Protein AF-A0A7Y8MH46-F1 (afdb_monomer_lite)

Structure (mmCIF, N/CA/C/O backbone):
data_AF-A0A7Y8MH46-F1
#
_entry.id   AF-A0A7Y8MH46-F1
#
loop_
_atom_site.gr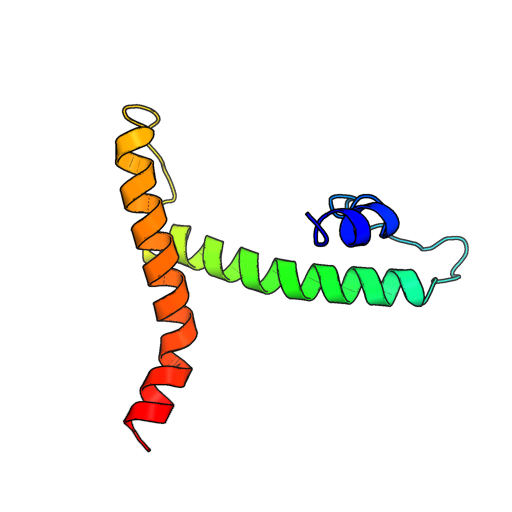oup_PDB
_atom_site.id
_atom_site.type_symbol
_atom_site.label_atom_id
_atom_site.label_alt_id
_atom_site.label_comp_id
_atom_site.label_asym_id
_atom_site.label_entity_id
_atom_site.label_seq_id
_atom_site.pdbx_PDB_ins_code
_atom_site.Cartn_x
_atom_site.Cartn_y
_atom_site.Cartn_z
_atom_site.occupancy
_atom_site.B_iso_or_equiv
_atom_site.auth_seq_id
_atom_site.auth_comp_id
_atom_site.auth_asym_id
_atom_site.auth_atom_id
_atom_site.pdbx_PDB_model_num
ATOM 1 N N . MET A 1 1 ? 22.869 6.681 3.232 1.00 36.12 1 MET A N 1
ATOM 2 C CA . MET A 1 1 ? 23.061 7.639 2.118 1.00 36.12 1 MET A CA 1
ATOM 3 C C . MET A 1 1 ? 23.582 7.004 0.819 1.00 36.12 1 MET A C 1
ATOM 5 O O . MET A 1 1 ? 23.609 7.694 -0.181 1.00 36.12 1 MET A O 1
ATOM 9 N N . GLN A 1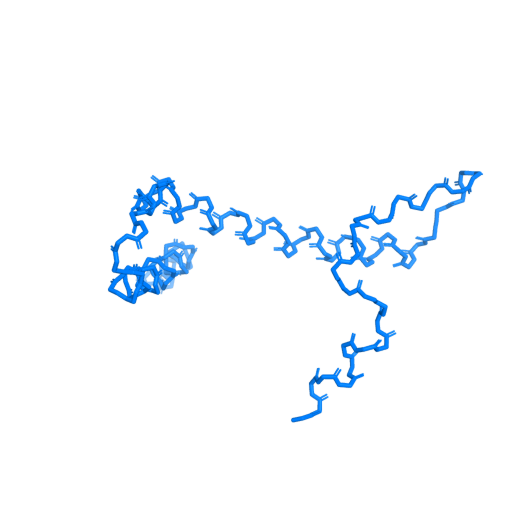 2 ? 23.909 5.702 0.763 1.00 29.97 2 GLN A N 1
ATOM 10 C CA . GLN A 1 2 ? 24.295 5.015 -0.492 1.00 29.97 2 GLN A CA 1
ATOM 11 C C . GLN A 1 2 ? 23.113 4.526 -1.356 1.00 29.97 2 GLN A C 1
ATOM 13 O O . GLN A 1 2 ? 23.308 4.134 -2.496 1.00 29.97 2 GLN A O 1
ATOM 18 N N . PHE A 1 3 ? 21.884 4.556 -0.829 1.00 38.78 3 PHE A N 1
ATOM 19 C CA . PHE A 1 3 ? 20.679 4.095 -1.536 1.00 38.78 3 PHE A CA 1
ATOM 20 C C . PHE A 1 3 ? 20.077 5.143 -2.488 1.00 38.78 3 PHE A C 1
ATOM 22 O O . PHE A 1 3 ? 19.302 4.788 -3.373 1.00 38.78 3 PHE A O 1
ATOM 29 N N . GLU A 1 4 ? 20.405 6.426 -2.309 1.00 35.91 4 GLU A N 1
ATOM 30 C CA . GLU A 1 4 ? 19.859 7.507 -3.142 1.00 35.91 4 GLU A CA 1
ATOM 31 C C . GLU A 1 4 ? 20.664 7.720 -4.432 1.00 35.91 4 GLU A C 1
ATOM 33 O O . GLU A 1 4 ? 20.074 8.009 -5.472 1.00 35.91 4 GLU A O 1
ATOM 38 N N . SER A 1 5 ? 21.981 7.470 -4.416 1.00 34.25 5 SER A N 1
ATOM 39 C CA . SER A 1 5 ? 22.856 7.673 -5.582 1.00 34.25 5 SER A CA 1
ATOM 40 C C . SER A 1 5 ? 22.618 6.666 -6.718 1.00 34.25 5 SER A C 1
ATOM 42 O O . SER A 1 5 ? 22.760 7.015 -7.889 1.00 34.25 5 SER A O 1
ATOM 44 N N . GLU A 1 6 ? 22.187 5.434 -6.417 1.00 43.78 6 GLU A N 1
ATOM 45 C CA . GLU A 1 6 ? 21.761 4.467 -7.447 1.00 43.78 6 GLU A CA 1
ATOM 46 C C . GLU A 1 6 ? 20.422 4.853 -8.097 1.00 43.78 6 GLU A C 1
ATOM 48 O O . GLU A 1 6 ? 20.190 4.573 -9.277 1.00 43.78 6 GLU A O 1
ATOM 53 N N . PHE A 1 7 ? 19.545 5.530 -7.352 1.00 43.22 7 PHE A N 1
ATOM 54 C CA . PHE A 1 7 ? 18.198 5.888 -7.796 1.00 43.22 7 PHE A CA 1
ATOM 55 C C . PHE A 1 7 ? 18.198 7.052 -8.801 1.00 43.22 7 PHE A C 1
ATOM 57 O O . PHE A 1 7 ? 17.331 7.118 -9.677 1.00 43.22 7 PHE A O 1
ATOM 64 N N . GLU A 1 8 ? 19.196 7.936 -8.722 1.00 41.91 8 GLU A N 1
ATOM 65 C CA . GLU A 1 8 ? 19.304 9.144 -9.547 1.00 41.91 8 GLU A CA 1
ATOM 66 C C . GLU A 1 8 ? 19.823 8.856 -10.973 1.00 41.91 8 GLU A C 1
ATOM 68 O O . GLU A 1 8 ? 19.365 9.467 -11.942 1.00 41.91 8 GLU A O 1
ATOM 73 N N . SER A 1 9 ? 20.667 7.827 -11.152 1.00 41.09 9 SER A N 1
ATOM 74 C CA . SER A 1 9 ? 21.178 7.413 -12.477 1.00 41.09 9 SER A CA 1
ATOM 75 C C . SER A 1 9 ? 20.143 6.695 -13.365 1.00 41.09 9 SER A C 1
ATOM 77 O O . SER A 1 9 ? 20.329 6.556 -14.577 1.00 41.09 9 SER A O 1
ATOM 79 N N . ALA A 1 10 ? 19.015 6.250 -12.795 1.00 50.34 10 ALA A N 1
ATOM 80 C CA . ALA A 1 10 ? 18.012 5.441 -13.493 1.00 50.34 10 ALA A CA 1
ATOM 81 C C . ALA A 1 10 ? 17.056 6.246 -14.402 1.00 50.34 10 ALA A C 1
ATOM 83 O O . ALA A 1 10 ? 16.265 5.650 -15.148 1.00 50.34 10 ALA A O 1
ATOM 84 N N . GLY A 1 11 ? 17.141 7.582 -14.377 1.00 50.81 11 GLY A N 1
ATOM 85 C CA . GLY A 1 11 ? 16.184 8.483 -15.014 1.00 50.81 11 GLY A CA 1
ATOM 86 C C . GLY A 1 11 ? 14.852 8.493 -14.261 1.00 50.81 11 GLY A C 1
ATOM 87 O O . GLY A 1 11 ? 14.350 7.439 -13.874 1.00 50.81 11 GLY A O 1
ATOM 88 N N . ASN A 1 12 ? 14.280 9.688 -14.064 1.00 55.03 12 ASN A N 1
ATOM 89 C CA . ASN A 1 12 ? 13.125 9.949 -13.194 1.00 55.03 12 ASN A CA 1
ATOM 90 C C . ASN A 1 12 ? 12.161 8.735 -13.063 1.00 55.03 12 ASN A C 1
ATOM 92 O O . ASN A 1 12 ? 11.409 8.420 -14.006 1.00 55.03 12 ASN A O 1
ATOM 96 N N . PRO A 1 13 ? 12.175 8.027 -11.917 1.00 52.12 13 PRO A N 1
ATOM 97 C CA . PRO A 1 13 ? 11.425 6.787 -11.723 1.00 52.12 13 PRO A CA 1
ATOM 98 C C . PRO A 1 13 ? 9.910 7.010 -11.737 1.00 52.12 13 PRO A C 1
ATOM 100 O O . PRO A 1 13 ? 9.157 6.074 -12.026 1.00 52.12 13 PRO A O 1
ATOM 103 N N . LEU A 1 14 ? 9.476 8.256 -11.529 1.00 52.53 14 LEU A N 1
ATOM 104 C CA . LEU A 1 14 ? 8.085 8.695 -11.594 1.00 52.53 14 LEU A CA 1
ATOM 105 C C . LEU A 1 14 ? 7.617 9.032 -13.017 1.00 52.53 14 LEU A C 1
ATOM 107 O O . LEU A 1 14 ? 6.440 9.339 -13.199 1.00 52.53 14 LEU A O 1
ATOM 111 N N . SER A 1 15 ? 8.483 8.950 -14.039 1.00 55.50 15 SER A N 1
ATOM 112 C CA . SER A 1 15 ? 8.046 9.201 -15.418 1.00 55.50 15 SER A CA 1
ATOM 113 C C . SER A 1 15 ? 6.884 8.263 -15.802 1.00 55.50 15 SER A C 1
ATOM 115 O O . SER A 1 15 ? 6.971 7.038 -15.603 1.00 55.50 15 SER A O 1
ATOM 117 N N . PRO A 1 16 ? 5.767 8.810 -16.331 1.00 60.28 16 PRO A N 1
ATOM 118 C CA . PRO A 1 16 ? 4.668 7.999 -16.827 1.00 60.28 16 PRO A CA 1
ATOM 119 C C . PRO A 1 16 ? 5.198 7.065 -17.910 1.00 60.28 16 PRO A C 1
ATOM 121 O O . PRO A 1 16 ? 6.114 7.419 -18.646 1.00 60.28 16 PRO A O 1
ATOM 124 N N . ASN A 1 17 ? 4.626 5.862 -17.960 1.00 63.66 17 ASN A N 1
ATOM 125 C CA . ASN A 1 17 ? 5.029 4.747 -18.814 1.00 63.66 17 ASN A CA 1
ATOM 126 C C . ASN A 1 17 ? 5.376 5.249 -20.233 1.00 63.66 17 ASN A C 1
ATOM 128 O O . ASN A 1 17 ? 4.469 5.521 -21.024 1.00 63.66 17 ASN A O 1
ATOM 132 N N . LYS A 1 18 ? 6.672 5.436 -20.537 1.00 62.75 18 LYS A N 1
ATOM 133 C CA . LYS A 1 18 ? 7.104 5.936 -21.847 1.00 62.75 18 LYS A CA 1
ATOM 134 C C . LYS A 1 18 ? 6.785 4.846 -22.856 1.00 62.75 18 LYS A C 1
ATOM 136 O O . LYS A 1 18 ? 7.428 3.796 -22.889 1.00 62.75 18 LYS A O 1
ATOM 141 N N . ARG A 1 19 ? 5.746 5.082 -23.657 1.00 58.62 19 ARG A N 1
ATOM 142 C CA . ARG A 1 19 ? 5.424 4.254 -24.817 1.00 58.62 19 ARG A CA 1
ATOM 143 C C . ARG A 1 19 ? 6.488 4.528 -25.873 1.00 58.62 19 ARG A C 1
ATOM 145 O O . ARG A 1 19 ? 6.290 5.362 -26.746 1.00 58.62 19 ARG A O 1
ATOM 152 N N . HIS A 1 20 ? 7.628 3.854 -25.784 1.00 57.31 20 HIS A N 1
ATOM 153 C CA . HIS A 1 20 ? 8.624 3.930 -26.841 1.00 57.31 20 HIS A CA 1
ATOM 154 C C . HIS A 1 20 ? 8.169 3.072 -28.018 1.00 57.31 20 HIS A C 1
ATOM 156 O O . HIS A 1 20 ? 8.421 1.870 -28.097 1.00 57.31 20 HIS A O 1
ATOM 162 N N . ARG A 1 21 ? 7.393 3.699 -28.898 1.00 57.16 21 ARG A N 1
ATOM 163 C CA . ARG A 1 21 ? 7.134 3.229 -30.254 1.00 57.16 21 ARG A CA 1
ATOM 164 C C . ARG A 1 21 ? 7.549 4.360 -31.181 1.00 57.16 21 ARG A C 1
ATOM 166 O O . ARG A 1 21 ? 6.712 5.153 -31.592 1.00 57.16 21 ARG A O 1
ATOM 173 N N . HIS A 1 22 ? 8.840 4.462 -31.474 1.00 56.16 22 HIS A N 1
ATOM 174 C CA . HIS A 1 22 ? 9.304 5.330 -32.550 1.00 56.16 22 HIS A CA 1
ATOM 175 C C . HIS A 1 22 ? 9.523 4.465 -33.793 1.00 56.16 22 HIS A C 1
ATOM 177 O O . HIS A 1 22 ? 10.363 3.569 -33.781 1.00 56.16 22 HIS A O 1
ATOM 183 N N . ARG A 1 23 ? 8.727 4.687 -34.849 1.00 57.59 23 ARG A N 1
ATOM 184 C CA . ARG A 1 23 ? 8.822 3.963 -36.137 1.00 57.59 23 ARG A CA 1
ATOM 185 C C . ARG A 1 23 ? 8.821 2.422 -36.030 1.00 57.59 23 ARG A C 1
ATOM 187 O O . ARG A 1 23 ? 9.454 1.746 -36.827 1.00 57.59 23 ARG A O 1
ATOM 194 N N . GLY A 1 24 ? 8.135 1.853 -35.035 1.00 61.72 24 GLY A N 1
ATOM 195 C CA . GLY A 1 24 ? 8.077 0.395 -34.831 1.00 61.72 24 GLY A CA 1
ATOM 196 C C . GLY A 1 24 ? 9.308 -0.218 -34.151 1.00 61.72 24 GLY A C 1
ATOM 197 O O . GLY A 1 24 ? 9.261 -1.384 -33.764 1.00 61.72 24 GLY A O 1
ATOM 198 N N . VAL A 1 25 ? 10.364 0.565 -33.912 1.00 63.19 25 VAL A N 1
ATOM 199 C CA . VAL A 1 25 ? 11.519 0.137 -33.120 1.0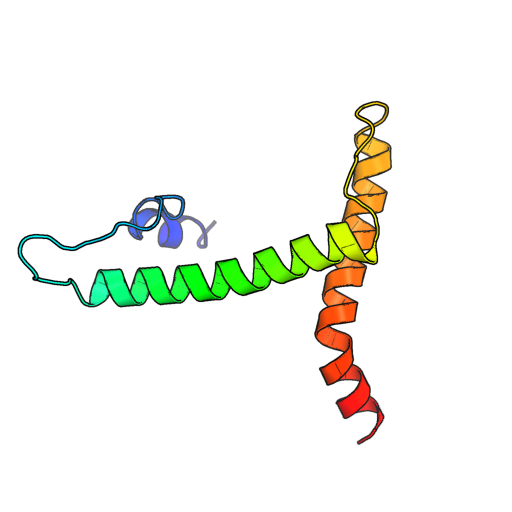0 63.19 25 VAL A CA 1
ATOM 200 C C . VAL A 1 25 ? 11.132 0.207 -31.654 1.00 63.19 25 VAL A C 1
ATOM 202 O O . VAL A 1 25 ? 10.661 1.238 -31.163 1.00 63.19 25 VAL A O 1
ATOM 205 N N . VAL A 1 26 ? 11.293 -0.911 -30.950 1.00 61.84 26 VAL A N 1
ATOM 206 C CA . VAL A 1 26 ? 11.026 -0.953 -29.520 1.00 61.84 26 VAL A CA 1
ATOM 207 C C . VAL A 1 26 ? 12.294 -1.274 -28.765 1.00 61.84 26 VAL A C 1
ATOM 209 O O . VAL A 1 26 ? 12.826 -2.374 -28.865 1.00 61.84 26 VAL A O 1
ATOM 212 N N . ASN A 1 27 ? 12.740 -0.300 -27.980 1.00 71.31 27 ASN A N 1
ATOM 213 C CA . ASN A 1 27 ? 13.909 -0.426 -27.138 1.00 71.31 27 ASN A CA 1
ATOM 214 C C . ASN A 1 27 ? 13.642 -1.463 -26.032 1.00 71.31 27 ASN A C 1
ATOM 216 O O . ASN A 1 27 ? 12.766 -1.298 -25.174 1.00 71.31 27 ASN A O 1
ATOM 220 N N . GLU A 1 28 ? 14.376 -2.571 -26.078 1.00 70.44 28 GLU A N 1
ATOM 221 C CA . GLU A 1 28 ? 14.197 -3.702 -25.171 1.00 70.44 28 GLU A CA 1
ATOM 222 C C . GLU A 1 28 ? 14.520 -3.342 -23.714 1.00 70.44 28 GLU A C 1
ATOM 224 O O . GLU A 1 28 ? 13.837 -3.799 -22.789 1.00 70.44 28 GLU A O 1
ATOM 229 N N . THR A 1 29 ? 15.472 -2.428 -23.511 1.00 74.06 29 THR A N 1
ATOM 230 C CA . THR A 1 29 ? 15.838 -1.919 -22.183 1.00 74.06 29 THR A CA 1
ATOM 231 C C . THR A 1 29 ? 14.685 -1.140 -21.542 1.00 74.06 29 THR A C 1
ATOM 233 O O . THR A 1 29 ? 14.368 -1.337 -20.367 1.00 74.06 29 THR A O 1
ATOM 236 N N . GLU A 1 30 ? 13.969 -0.324 -22.317 1.00 70.31 30 GLU A N 1
ATOM 237 C CA . GLU A 1 30 ? 12.803 0.420 -21.838 1.00 70.31 30 GLU A CA 1
ATOM 238 C C . GLU A 1 30 ? 11.604 -0.501 -21.589 1.00 70.31 30 GLU A C 1
ATOM 240 O O . GLU A 1 30 ? 10.898 -0.339 -20.592 1.00 70.31 30 GLU A O 1
ATOM 245 N N . ARG A 1 31 ? 11.408 -1.538 -22.418 1.00 72.88 31 ARG A N 1
ATOM 246 C CA . ARG A 1 31 ? 10.415 -2.594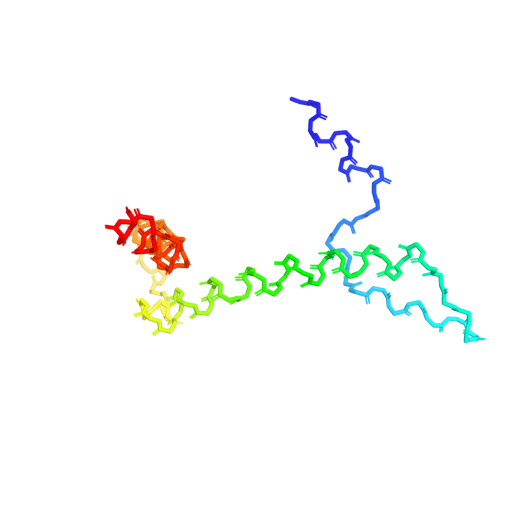 -22.145 1.00 72.88 31 ARG A CA 1
ATOM 247 C C . ARG A 1 31 ? 10.706 -3.320 -20.837 1.00 72.88 31 ARG A C 1
ATOM 249 O O . ARG A 1 31 ? 9.783 -3.549 -20.058 1.00 72.88 31 ARG A O 1
ATOM 256 N N . ALA A 1 32 ? 11.956 -3.704 -20.584 1.00 74.69 32 ALA A N 1
ATOM 257 C CA . ALA A 1 32 ? 12.348 -4.364 -19.342 1.00 74.69 32 ALA A CA 1
ATOM 258 C C . ALA A 1 32 ? 12.083 -3.469 -18.120 1.00 74.69 32 ALA A C 1
ATOM 260 O O . ALA A 1 32 ? 11.420 -3.909 -17.175 1.00 74.69 32 ALA A O 1
ATOM 261 N N . LYS A 1 33 ? 12.480 -2.190 -18.190 1.00 76.19 33 LYS A N 1
ATOM 262 C CA . LYS A 1 33 ? 12.200 -1.184 -17.152 1.00 76.19 33 LYS A CA 1
ATOM 263 C C . LYS A 1 33 ? 10.696 -1.010 -16.916 1.00 76.19 33 LYS A C 1
ATOM 265 O O . LYS A 1 33 ? 10.241 -1.058 -15.773 1.00 76.19 33 LYS A O 1
ATOM 270 N N . ASN A 1 34 ? 9.899 -0.883 -17.976 1.00 79.00 34 ASN A N 1
ATOM 271 C CA . ASN A 1 34 ? 8.445 -0.740 -17.872 1.00 79.00 34 ASN A CA 1
ATOM 272 C C . ASN A 1 34 ? 7.783 -1.996 -17.284 1.00 79.00 34 ASN A C 1
ATOM 274 O O . ASN A 1 34 ? 6.902 -1.874 -16.438 1.00 79.00 34 ASN A O 1
ATOM 278 N N . ARG A 1 35 ? 8.242 -3.205 -17.642 1.00 76.69 35 ARG A N 1
ATOM 279 C CA . ARG A 1 35 ? 7.756 -4.467 -17.050 1.00 76.69 35 ARG A CA 1
ATOM 280 C C . ARG A 1 35 ? 8.033 -4.539 -15.549 1.00 76.69 35 ARG A C 1
ATOM 282 O O . ARG A 1 35 ? 7.140 -4.919 -14.793 1.00 76.69 35 ARG A O 1
ATOM 289 N N . ALA A 1 36 ? 9.231 -4.160 -15.106 1.00 77.94 36 ALA A N 1
ATOM 290 C CA . ALA A 1 36 ? 9.564 -4.108 -13.682 1.00 77.94 36 ALA A CA 1
ATOM 291 C C . ALA A 1 36 ? 8.671 -3.100 -12.936 1.00 77.94 36 ALA A C 1
ATOM 293 O O . ALA A 1 36 ? 8.049 -3.452 -11.931 1.00 77.94 36 ALA A O 1
ATOM 294 N N . LYS A 1 37 ? 8.505 -1.890 -13.488 1.00 75.38 37 LYS A N 1
ATOM 295 C CA . LYS A 1 37 ? 7.612 -0.856 -12.940 1.00 75.38 37 LYS A CA 1
ATOM 296 C C . LYS A 1 37 ? 6.160 -1.338 -12.852 1.00 75.38 37 LYS A C 1
ATOM 298 O O . LYS A 1 37 ? 5.530 -1.181 -11.811 1.00 75.38 37 LYS A O 1
ATOM 303 N N . SER A 1 38 ? 5.632 -1.963 -13.904 1.00 79.00 38 SER A N 1
ATOM 304 C CA . SER A 1 38 ? 4.265 -2.500 -13.927 1.00 79.00 38 SER A CA 1
ATOM 305 C C . SER A 1 38 ? 4.049 -3.611 -12.898 1.00 79.00 38 SER A C 1
ATOM 307 O O . SER A 1 38 ? 3.010 -3.624 -12.243 1.00 79.00 38 SER A O 1
ATOM 309 N N . LYS A 1 39 ? 5.029 -4.505 -12.691 1.00 76.25 39 LYS A N 1
ATOM 310 C CA . LYS A 1 39 ? 4.949 -5.542 -11.645 1.00 76.25 39 LYS A CA 1
ATOM 311 C C . LYS A 1 39 ? 4.837 -4.933 -10.246 1.00 76.25 39 LYS A C 1
ATOM 313 O O . LYS A 1 39 ? 4.060 -5.426 -9.432 1.00 76.25 39 LYS A O 1
ATOM 318 N N . VAL A 1 40 ? 5.601 -3.876 -9.965 1.00 78.62 40 VAL A N 1
ATOM 319 C CA . VAL A 1 40 ? 5.533 -3.168 -8.677 1.00 78.62 40 VAL A CA 1
ATOM 320 C C . VAL A 1 40 ? 4.191 -2.447 -8.529 1.00 78.62 40 VAL A C 1
ATOM 322 O O . VAL A 1 40 ? 3.526 -2.626 -7.511 1.00 78.62 40 VAL A O 1
ATOM 325 N N . ARG A 1 41 ? 3.738 -1.718 -9.561 1.00 78.88 41 ARG A N 1
ATOM 326 C CA . ARG A 1 41 ? 2.441 -1.015 -9.553 1.00 78.88 41 ARG A CA 1
ATOM 327 C C . ARG A 1 41 ? 1.274 -1.956 -9.277 1.00 78.88 41 ARG A C 1
ATOM 329 O O . ARG A 1 41 ? 0.486 -1.668 -8.389 1.00 78.88 41 ARG A O 1
ATOM 336 N N . ALA A 1 42 ? 1.224 -3.112 -9.938 1.00 82.88 42 ALA A N 1
ATOM 337 C CA . ALA A 1 42 ? 0.152 -4.086 -9.736 1.00 82.88 42 ALA A CA 1
ATOM 338 C C . ALA A 1 42 ? 0.060 -4.578 -8.276 1.00 82.88 42 ALA A C 1
ATOM 340 O O . ALA A 1 42 ? -1.036 -4.716 -7.734 1.00 82.88 42 ALA A O 1
ATOM 341 N N . LYS A 1 43 ? 1.202 -4.807 -7.608 1.00 80.75 43 LYS A N 1
ATOM 342 C CA . LYS A 1 43 ? 1.227 -5.198 -6.185 1.00 80.75 43 LYS A CA 1
ATOM 343 C C . LYS A 1 43 ? 0.721 -4.074 -5.276 1.00 80.75 43 LYS A C 1
ATOM 345 O O . LYS A 1 43 ? -0.053 -4.334 -4.357 1.00 80.75 43 LYS A O 1
ATOM 350 N N . VAL A 1 44 ? 1.143 -2.839 -5.544 1.00 80.38 44 VAL A N 1
ATOM 351 C CA . VAL A 1 44 ? 0.760 -1.655 -4.759 1.00 80.38 44 VAL A CA 1
ATOM 352 C C . VAL A 1 44 ? -0.721 -1.322 -4.948 1.00 80.38 44 VAL A C 1
ATOM 354 O O . VAL A 1 44 ? -1.434 -1.130 -3.968 1.00 80.38 44 VAL A O 1
ATOM 357 N N . GLU A 1 45 ? -1.215 -1.318 -6.186 1.00 85.56 45 GLU A N 1
ATOM 358 C CA . GLU A 1 45 ? -2.630 -1.109 -6.508 1.00 85.56 45 GLU A CA 1
ATOM 359 C C . GLU A 1 45 ? -3.520 -2.151 -5.828 1.00 85.56 45 GLU A C 1
ATOM 361 O O . GLU A 1 45 ? -4.573 -1.802 -5.294 1.00 85.56 45 GLU A O 1
ATOM 366 N N . HIS A 1 46 ? -3.077 -3.412 -5.773 1.00 83.38 46 HIS A N 1
ATOM 367 C CA . HIS A 1 46 ? -3.792 -4.456 -5.047 1.00 83.38 46 HIS A CA 1
ATOM 368 C C . HIS A 1 46 ? -3.885 -4.149 -3.545 1.00 83.38 46 HIS A C 1
ATOM 370 O O . HIS A 1 46 ? -4.982 -4.187 -2.988 1.00 83.38 46 HIS A O 1
ATOM 376 N N . ALA A 1 47 ? -2.775 -3.781 -2.897 1.00 80.88 47 ALA A N 1
ATOM 377 C CA . ALA A 1 47 ? -2.765 -3.420 -1.478 1.00 80.88 47 ALA A CA 1
ATOM 378 C C . ALA A 1 47 ? -3.646 -2.190 -1.186 1.00 80.88 47 ALA A C 1
ATOM 380 O O . ALA A 1 47 ? -4.474 -2.220 -0.276 1.00 80.88 47 ALA A O 1
ATOM 381 N N . ILE A 1 48 ? -3.550 -1.140 -2.007 1.00 80.38 48 ILE A N 1
ATOM 382 C CA . ILE A 1 48 ? -4.403 0.055 -1.901 1.00 80.38 48 ILE A CA 1
ATOM 383 C C . ILE A 1 48 ? -5.879 -0.311 -2.112 1.00 80.38 48 ILE A C 1
ATOM 385 O O . ILE A 1 48 ? -6.757 0.213 -1.424 1.00 80.38 48 ILE A O 1
ATOM 389 N N . GLY A 1 49 ? -6.166 -1.230 -3.036 1.00 84.44 49 GLY A N 1
ATOM 390 C CA . GLY A 1 49 ? -7.501 -1.771 -3.266 1.00 84.44 49 GLY A CA 1
ATOM 391 C C . GLY A 1 49 ? -8.061 -2.486 -2.037 1.00 84.44 49 GLY A C 1
ATOM 392 O O . GLY A 1 49 ? -9.206 -2.234 -1.666 1.00 84.44 49 GLY A O 1
ATOM 393 N N . VAL A 1 50 ? -7.253 -3.312 -1.365 1.00 83.88 50 VAL A N 1
ATOM 394 C CA . VAL A 1 50 ? -7.623 -3.987 -0.109 1.00 83.88 50 VAL A CA 1
ATOM 395 C C . VAL A 1 50 ? -7.895 -2.965 0.997 1.00 83.88 50 VAL A C 1
ATOM 397 O O . VAL A 1 50 ? -8.938 -3.036 1.642 1.00 83.88 50 VAL A O 1
ATOM 400 N N . ILE A 1 51 ? -7.034 -1.959 1.167 1.00 83.94 51 ILE A N 1
ATOM 401 C CA . ILE A 1 51 ? -7.223 -0.888 2.163 1.00 83.94 51 ILE A CA 1
ATOM 402 C C . ILE A 1 51 ? -8.538 -0.135 1.923 1.00 83.94 51 ILE A C 1
ATOM 404 O O . ILE A 1 51 ? -9.330 0.071 2.841 1.00 83.94 51 ILE A O 1
ATOM 408 N N . LYS A 1 52 ? -8.821 0.246 0.676 1.00 83.62 52 LYS A N 1
ATOM 409 C CA . LYS A 1 52 ? -10.032 1.011 0.355 1.00 83.62 52 LYS A CA 1
ATOM 410 C C . LYS A 1 52 ? -11.310 0.173 0.435 1.00 83.62 52 LYS A C 1
ATOM 412 O O . LYS A 1 52 ? -12.318 0.688 0.911 1.00 83.62 52 LYS A O 1
ATOM 417 N N . ARG A 1 53 ? -11.286 -1.083 -0.033 1.00 82.38 53 ARG A N 1
ATOM 418 C CA . ARG A 1 53 ? -12.480 -1.944 -0.141 1.00 82.38 53 ARG A CA 1
ATOM 419 C C . ARG A 1 53 ? -12.751 -2.783 1.108 1.00 82.38 53 ARG A C 1
ATOM 421 O O . ARG A 1 53 ? -13.893 -2.835 1.535 1.00 82.38 53 ARG A O 1
ATOM 428 N N . VAL A 1 54 ? -11.734 -3.421 1.689 1.00 79.25 54 VAL A N 1
ATOM 429 C CA . VAL A 1 54 ? -11.897 -4.309 2.859 1.00 79.25 54 VAL A CA 1
ATOM 430 C C . VAL A 1 54 ? -11.938 -3.501 4.151 1.00 79.25 54 VAL A C 1
ATOM 432 O O . VAL A 1 54 ? -12.802 -3.726 4.988 1.00 79.25 54 VAL A O 1
ATOM 435 N N . PHE A 1 55 ? -11.048 -2.515 4.297 1.00 75.81 55 PHE A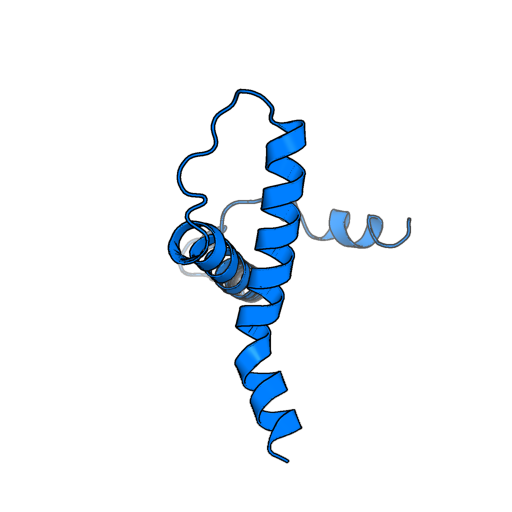 N 1
ATOM 436 C CA . PHE A 1 55 ? -10.980 -1.685 5.508 1.00 75.81 55 PHE A CA 1
ATOM 437 C C . PHE A 1 55 ? -11.853 -0.418 5.441 1.00 75.81 55 PHE A C 1
ATOM 439 O O . PHE A 1 55 ? -11.859 0.380 6.379 1.00 75.81 55 PHE A O 1
ATOM 446 N N . GLY A 1 56 ? -12.595 -0.212 4.345 1.00 79.56 56 GLY A N 1
ATOM 447 C CA . GLY A 1 56 ? -13.577 0.872 4.222 1.00 79.56 56 GLY A CA 1
ATOM 448 C C . GLY A 1 56 ? -12.983 2.287 4.211 1.00 79.56 56 GLY A C 1
ATOM 449 O O . GLY A 1 56 ? -13.685 3.255 4.501 1.00 79.56 56 GLY A O 1
ATOM 450 N N . PHE A 1 57 ? -11.701 2.446 3.864 1.00 76.56 57 PHE A N 1
ATOM 451 C CA . PHE A 1 57 ? -10.991 3.737 3.841 1.00 76.56 57 PHE A CA 1
ATOM 452 C C . PHE A 1 57 ? -11.287 4.615 2.606 1.00 76.56 57 PHE A C 1
ATOM 454 O O . PHE A 1 57 ? -10.491 5.474 2.230 1.00 76.56 57 PHE A O 1
ATOM 461 N N . ALA A 1 58 ? -12.435 4.425 1.951 1.00 74.56 58 ALA A N 1
ATOM 462 C CA . ALA A 1 58 ? -12.794 5.147 0.728 1.00 74.56 58 ALA A CA 1
ATOM 463 C C . ALA A 1 58 ? -13.032 6.658 0.940 1.00 74.56 58 ALA A C 1
ATOM 465 O O . ALA A 1 58 ? -12.830 7.441 0.013 1.00 74.56 58 ALA A O 1
ATOM 466 N N . LYS A 1 59 ? -13.431 7.080 2.149 1.00 75.31 59 LYS A N 1
ATOM 467 C CA . LYS A 1 59 ? -13.648 8.489 2.523 1.00 75.31 59 LYS A CA 1
ATOM 468 C C . LYS A 1 59 ? -12.882 8.813 3.804 1.00 75.31 59 LYS A C 1
ATOM 470 O O . LYS A 1 59 ? -13.245 8.349 4.882 1.00 75.31 59 LYS A O 1
ATOM 475 N N . VAL A 1 60 ? -11.844 9.637 3.688 1.00 69.38 60 VAL A N 1
ATOM 476 C CA . VAL A 1 60 ? -11.145 10.210 4.844 1.00 69.38 60 VAL A CA 1
ATOM 477 C C . VAL A 1 60 ? -11.814 11.533 5.189 1.00 69.38 60 VAL A C 1
ATOM 479 O O . VAL A 1 60 ? -11.938 12.410 4.336 1.00 69.38 60 VAL A O 1
ATOM 482 N N . ARG A 1 61 ? -12.270 11.697 6.434 1.00 74.75 61 ARG A N 1
ATOM 483 C CA . ARG A 1 61 ? -12.686 13.019 6.908 1.00 74.75 61 ARG A CA 1
ATOM 484 C C . ARG A 1 61 ? -11.424 13.838 7.179 1.00 74.75 61 ARG A C 1
ATOM 486 O O . ARG A 1 61 ? -10.591 13.428 7.976 1.00 74.75 61 ARG A O 1
ATOM 493 N N . TYR A 1 62 ? -11.300 14.997 6.532 1.00 70.44 62 TYR A N 1
ATOM 494 C CA . TYR A 1 62 ? -10.141 15.893 6.669 1.00 70.44 62 TYR A CA 1
ATOM 495 C C . TYR A 1 62 ? -9.993 16.514 8.069 1.00 70.44 62 TYR A C 1
ATOM 497 O O . TYR A 1 62 ? -8.958 17.091 8.391 1.00 70.44 62 TYR A O 1
ATOM 505 N N . ARG A 1 63 ? -11.006 16.392 8.934 1.00 72.56 63 ARG A N 1
ATOM 506 C CA . ARG A 1 63 ? -10.913 16.816 10.335 1.00 72.56 63 ARG A CA 1
ATOM 507 C C . ARG A 1 63 ? -10.131 15.777 11.140 1.00 72.56 63 ARG A C 1
ATOM 509 O O . ARG A 1 63 ? -10.599 14.655 11.299 1.00 72.56 63 ARG A O 1
ATOM 516 N N . GLY A 1 64 ? -8.971 16.169 11.668 1.00 74.75 64 GLY A N 1
ATOM 517 C CA . GLY A 1 64 ? -8.138 15.302 12.509 1.00 74.75 64 GLY A CA 1
ATOM 518 C C . GLY A 1 64 ? -7.265 14.319 11.722 1.00 74.75 64 GLY A C 1
ATOM 519 O O . GLY A 1 64 ? -7.205 13.144 12.077 1.00 74.75 64 GLY A O 1
ATOM 520 N N . ILE A 1 65 ? -6.578 14.801 10.677 1.00 73.88 65 ILE A N 1
ATOM 521 C CA . ILE A 1 65 ? -5.666 14.013 9.820 1.00 73.88 65 ILE A CA 1
ATOM 522 C C . ILE A 1 65 ? -4.671 13.185 10.641 1.00 73.88 65 ILE A C 1
ATOM 524 O O . ILE A 1 65 ? -4.486 12.012 10.334 1.00 73.88 65 ILE A O 1
ATOM 528 N N . ALA A 1 66 ? -4.102 13.758 11.709 1.00 74.38 66 ALA A N 1
ATOM 529 C CA . ALA A 1 66 ? -3.176 13.054 12.597 1.00 74.38 66 ALA A CA 1
ATOM 530 C C . ALA A 1 66 ? -3.792 11.766 13.178 1.00 74.38 66 ALA A C 1
ATOM 532 O O . ALA A 1 66 ? -3.231 10.691 13.018 1.00 74.38 66 ALA A O 1
ATOM 533 N N . LYS A 1 67 ? -5.014 11.838 13.727 1.00 73.88 67 LYS A N 1
ATOM 534 C CA . LYS A 1 67 ? -5.720 10.668 14.289 1.00 73.88 67 LYS A CA 1
ATOM 535 C C . LYS A 1 67 ? -6.127 9.649 13.223 1.00 73.88 67 LYS A C 1
ATOM 537 O O . LYS A 1 67 ? -6.266 8.461 13.501 1.00 73.88 67 LYS A O 1
ATOM 542 N N . ASN A 1 68 ? -6.356 10.101 11.992 1.00 76.00 68 ASN A N 1
ATOM 543 C CA . ASN A 1 68 ? -6.696 9.207 10.890 1.00 76.00 68 ASN A CA 1
ATOM 544 C C . ASN A 1 68 ? -5.453 8.546 10.263 1.00 76.00 68 ASN A C 1
ATOM 546 O O . ASN A 1 68 ? -5.590 7.494 9.635 1.00 76.00 68 ASN A O 1
ATOM 550 N N . ALA A 1 69 ? -4.263 9.128 10.445 1.00 78.56 69 ALA A N 1
ATOM 551 C CA . ALA A 1 69 ? -3.000 8.553 9.994 1.00 78.56 69 ALA A CA 1
ATOM 552 C C . ALA A 1 69 ? -2.691 7.252 10.744 1.00 78.56 69 ALA A C 1
ATOM 554 O O . ALA A 1 69 ? -2.421 6.245 10.098 1.00 78.56 69 ALA A O 1
ATOM 555 N N . ASP A 1 70 ? -2.857 7.223 12.068 1.00 82.12 70 ASP A N 1
ATOM 556 C CA . ASP A 1 70 ? -2.656 6.010 12.878 1.00 82.12 70 ASP A CA 1
ATOM 557 C C . ASP A 1 70 ? -3.538 4.854 12.395 1.00 82.12 70 ASP A C 1
ATOM 559 O O . ASP A 1 70 ? -3.077 3.738 12.147 1.00 82.12 70 ASP A O 1
ATOM 563 N N . ARG A 1 71 ? -4.818 5.145 12.148 1.00 81.06 71 ARG A N 1
ATOM 564 C CA . ARG A 1 71 ? -5.775 4.166 11.622 1.00 81.06 71 ARG A CA 1
ATOM 565 C C . ARG A 1 71 ? -5.386 3.683 10.215 1.00 81.06 71 ARG A C 1
ATOM 567 O O . ARG A 1 71 ? -5.612 2.517 9.889 1.00 81.06 71 ARG A O 1
ATOM 574 N N . LEU A 1 72 ? -4.801 4.552 9.386 1.00 82.19 72 LEU A N 1
ATOM 575 C CA . LEU A 1 72 ? -4.278 4.188 8.067 1.00 82.19 72 LEU A CA 1
ATOM 576 C C . LEU A 1 72 ? -3.032 3.299 8.182 1.00 82.19 72 LEU A C 1
ATOM 578 O O . LEU A 1 72 ? -2.944 2.313 7.454 1.00 82.19 72 LEU A O 1
ATOM 582 N N . PHE A 1 73 ? -2.103 3.597 9.097 1.00 82.38 73 PHE A N 1
ATOM 583 C CA . PHE A 1 73 ? -0.914 2.772 9.337 1.00 82.38 73 PHE A CA 1
ATOM 584 C C . PHE A 1 73 ? -1.295 1.358 9.774 1.00 82.38 73 PHE A C 1
ATOM 586 O O . PHE A 1 73 ? -0.798 0.385 9.204 1.00 82.38 73 PHE A O 1
ATOM 593 N N . VAL A 1 74 ? -2.250 1.238 10.701 1.00 83.56 74 VAL A N 1
ATOM 594 C CA . VAL A 1 74 ? -2.786 -0.059 11.134 1.00 83.56 74 VAL A CA 1
ATOM 595 C C . VAL A 1 74 ? -3.446 -0.799 9.967 1.00 83.56 74 VAL A C 1
ATOM 597 O O . VAL A 1 74 ? -3.154 -1.972 9.743 1.00 83.56 74 VAL A O 1
ATOM 600 N N . ALA A 1 75 ? -4.276 -0.128 9.160 1.00 83.19 75 ALA A N 1
ATOM 601 C CA . ALA A 1 75 ? -4.888 -0.748 7.981 1.00 83.19 75 ALA A CA 1
ATOM 602 C C . ALA A 1 75 ? -3.848 -1.199 6.939 1.00 83.19 75 ALA A C 1
ATOM 604 O O . ALA A 1 75 ? -4.010 -2.251 6.321 1.00 83.19 75 ALA A O 1
ATOM 605 N N . CYS A 1 76 ? -2.760 -0.445 6.767 1.00 81.31 76 CYS A N 1
ATOM 606 C CA . CYS A 1 76 ? -1.637 -0.812 5.903 1.00 81.31 76 CYS A CA 1
ATOM 607 C C . CYS A 1 76 ? -0.924 -2.076 6.409 1.00 81.31 76 CYS A C 1
ATOM 609 O O . CYS A 1 76 ? -0.687 -3.007 5.638 1.00 81.31 76 CYS A O 1
ATOM 611 N N . ALA A 1 77 ? -0.632 -2.144 7.711 1.00 84.69 77 ALA A N 1
ATOM 612 C CA . ALA A 1 77 ? -0.032 -3.322 8.334 1.00 84.69 77 ALA A CA 1
ATOM 613 C C . ALA A 1 77 ? -0.937 -4.560 8.198 1.00 84.69 77 ALA A C 1
ATOM 615 O O . ALA A 1 77 ? -0.476 -5.635 7.808 1.00 84.69 77 ALA A O 1
ATOM 616 N N . LEU A 1 78 ? -2.244 -4.397 8.426 1.00 82.81 78 LEU A N 1
ATOM 617 C CA . LEU A 1 78 ? -3.224 -5.471 8.267 1.00 82.81 78 LEU A CA 1
ATOM 618 C C . LEU A 1 78 ? -3.397 -5.904 6.806 1.00 82.81 78 LEU A C 1
ATOM 620 O O . LEU A 1 78 ? -3.565 -7.092 6.543 1.00 82.81 78 LEU A O 1
ATOM 624 N N . ALA A 1 79 ? -3.316 -4.986 5.841 1.00 82.12 79 ALA A N 1
ATOM 625 C CA . ALA A 1 79 ? -3.338 -5.333 4.421 1.00 82.12 79 ALA A CA 1
ATOM 626 C C . ALA A 1 79 ? -2.118 -6.182 4.031 1.00 82.12 79 ALA A C 1
ATOM 628 O O . ALA A 1 79 ? -2.267 -7.187 3.331 1.00 82.12 79 ALA A O 1
ATOM 629 N N . ASN A 1 80 ? -0.930 -5.841 4.541 1.00 82.88 80 ASN A N 1
ATOM 630 C CA . ASN A 1 80 ? 0.277 -6.647 4.348 1.00 82.88 80 ASN A CA 1
ATOM 631 C C . ASN A 1 80 ? 0.117 -8.052 4.953 1.00 82.88 80 ASN A C 1
ATOM 633 O O . ASN A 1 80 ? 0.436 -9.046 4.295 1.00 82.88 80 ASN A O 1
ATOM 637 N N . LEU A 1 81 ? -0.457 -8.154 6.157 1.00 78.94 81 LEU A N 1
ATOM 638 C CA . LEU A 1 81 ? -0.760 -9.436 6.796 1.00 78.94 81 LEU A CA 1
ATOM 639 C C . LEU A 1 81 ? -1.802 -10.248 6.009 1.00 78.94 81 LEU A C 1
ATOM 641 O O . LEU A 1 81 ? -1.636 -11.450 5.814 1.00 78.94 81 LEU A O 1
ATOM 645 N N . PHE A 1 82 ? -2.850 -9.602 5.497 1.00 77.44 82 PHE A N 1
ATOM 646 C CA . PHE A 1 82 ? -3.891 -10.246 4.696 1.00 77.44 82 PHE A CA 1
ATOM 647 C C . PHE A 1 82 ? -3.335 -10.835 3.392 1.00 77.44 82 PHE A C 1
ATOM 649 O O . PHE A 1 82 ? -3.697 -11.946 3.003 1.00 77.44 82 PHE A O 1
ATOM 656 N N . ILE A 1 83 ? -2.404 -10.132 2.742 1.00 76.12 83 ILE A N 1
ATOM 657 C CA . ILE A 1 83 ? -1.696 -10.636 1.558 1.00 76.12 83 ILE A CA 1
ATOM 658 C C . ILE A 1 83 ? -0.801 -11.831 1.933 1.00 76.12 83 ILE A C 1
ATOM 660 O O . ILE A 1 83 ? -0.768 -12.832 1.210 1.00 76.12 83 ILE A O 1
ATOM 664 N N . ALA A 1 84 ? -0.115 -11.767 3.079 1.00 78.44 84 ALA A N 1
ATOM 665 C CA . ALA A 1 84 ? 0.742 -12.842 3.583 1.00 78.44 84 ALA A CA 1
ATOM 666 C C . ALA A 1 84 ? -0.033 -14.052 4.141 1.00 78.44 84 ALA A C 1
ATOM 668 O O . ALA A 1 84 ? 0.530 -15.146 4.218 1.00 78.44 84 ALA A O 1
ATOM 669 N N . ARG A 1 85 ? -1.327 -13.903 4.462 1.00 76.06 85 ARG A N 1
ATOM 670 C CA . ARG A 1 85 ? -2.188 -14.934 5.072 1.00 76.06 85 ARG A CA 1
ATOM 671 C C . ARG A 1 85 ? -2.096 -16.286 4.371 1.00 76.06 85 ARG A C 1
ATOM 673 O O . ARG A 1 85 ? -1.998 -17.308 5.034 1.00 76.06 85 ARG A O 1
ATOM 680 N N . ARG A 1 86 ? -2.087 -16.317 3.033 1.00 73.62 86 ARG A N 1
ATOM 681 C CA . ARG A 1 86 ? -1.987 -17.579 2.273 1.00 73.62 86 A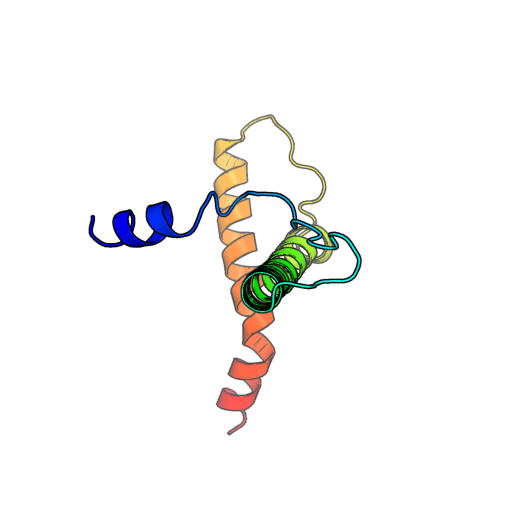RG A CA 1
ATOM 682 C C . ARG A 1 86 ? -0.650 -18.297 2.460 1.00 73.62 86 ARG A C 1
ATOM 684 O O . ARG A 1 86 ? -0.618 -19.517 2.371 1.00 73.62 86 ARG A O 1
ATOM 691 N N . ARG A 1 87 ? 0.443 -17.565 2.696 1.00 77.00 87 ARG A N 1
ATOM 692 C CA . ARG A 1 87 ? 1.749 -18.158 3.021 1.00 77.00 87 ARG A CA 1
ATOM 693 C C . ARG A 1 87 ? 1.789 -18.619 4.473 1.00 77.00 87 ARG A C 1
ATOM 695 O O . ARG A 1 87 ? 2.189 -19.744 4.719 1.00 77.00 87 ARG A O 1
ATOM 702 N N . LEU A 1 88 ? 1.311 -17.787 5.399 1.00 74.81 88 LEU A N 1
ATOM 703 C CA . LEU A 1 88 ? 1.292 -18.107 6.829 1.00 74.81 88 LEU A CA 1
ATOM 704 C C . LEU A 1 88 ? 0.412 -19.323 7.140 1.00 74.81 88 LEU A C 1
ATOM 706 O O . LEU A 1 88 ? 0.850 -20.213 7.851 1.00 74.81 88 LEU A O 1
ATOM 710 N N . LEU A 1 89 ? -0.781 -19.417 6.547 1.00 77.94 89 LEU A N 1
ATOM 711 C CA . LEU A 1 89 ? -1.661 -20.578 6.728 1.00 77.94 89 LEU A CA 1
ATOM 712 C C . LEU A 1 89 ? -1.092 -21.863 6.116 1.00 77.94 89 LEU A C 1
ATOM 714 O O . LEU A 1 89 ? -1.380 -22.938 6.618 1.00 77.94 89 LEU A O 1
ATOM 718 N N . ARG A 1 90 ? -0.288 -21.770 5.048 1.00 77.56 90 ARG A N 1
ATOM 719 C CA . ARG A 1 90 ? 0.415 -22.937 4.491 1.00 77.56 90 ARG A CA 1
ATOM 720 C C . ARG A 1 90 ? 1.575 -23.387 5.374 1.00 77.56 90 ARG A C 1
ATOM 722 O O . ARG A 1 90 ? 1.796 -24.578 5.474 1.00 77.56 90 ARG A O 1
ATOM 729 N N . LEU A 1 91 ? 2.295 -22.446 5.986 1.00 75.31 91 LEU A N 1
ATOM 730 C CA . LEU A 1 91 ? 3.380 -22.746 6.925 1.00 75.31 91 LEU A CA 1
ATOM 731 C C . LEU A 1 91 ? 2.863 -23.278 8.266 1.00 75.31 91 LEU A C 1
ATOM 733 O O . LEU A 1 91 ? 3.540 -24.077 8.883 1.00 75.31 91 LEU A O 1
ATOM 737 N N . ALA A 1 92 ? 1.683 -22.841 8.711 1.00 73.06 92 ALA A N 1
ATOM 738 C CA . ALA A 1 92 ? 1.055 -23.331 9.938 1.00 73.06 92 ALA A CA 1
ATOM 739 C C . ALA A 1 92 ? 0.345 -24.687 9.769 1.00 73.06 92 ALA A C 1
ATOM 741 O O . ALA A 1 92 ? -0.014 -25.310 10.761 1.00 73.06 92 ALA A O 1
ATOM 742 N N . ALA A 1 93 ? 0.086 -25.107 8.528 1.00 65.00 93 ALA A N 1
ATOM 743 C CA . ALA A 1 93 ? -0.529 -26.392 8.191 1.00 65.00 93 ALA A CA 1
ATOM 744 C C . ALA A 1 93 ? 0.495 -27.438 7.702 1.00 65.00 93 ALA A C 1
ATOM 746 O O . ALA A 1 93 ? 0.086 -28.500 7.232 1.00 65.00 93 ALA A O 1
ATOM 747 N N . ALA A 1 94 ? 1.789 -27.110 7.760 1.00 54.91 94 ALA A N 1
ATOM 748 C CA . ALA A 1 94 ? 2.920 -27.991 7.479 1.00 54.91 94 ALA A CA 1
ATOM 749 C C . ALA A 1 94 ? 3.600 -28.367 8.798 1.00 54.91 94 ALA A C 1
ATOM 751 O O . ALA A 1 94 ? 4.084 -29.514 8.882 1.00 54.91 94 ALA A O 1
#

Radius of gyration: 18.86 Å; chains: 1; bounding box: 38×45×50 Å

Secondary structure (DSSP, 8-state):
-HHHHHHHTT--TTS------BTTB--HHHHHHHHHHHHHHHHHHHHHHHHHHTS-TT---STTHHHHHHHHHHHHHHHHHHHHHHHHHHHHT-

Foldseek 3Di:
DVVVVVVVVVPDLPPPLPPPDDVNDDDVVSVVSSVVNVVVVVVVVVLVVCLCPVVVPVDDDPPCVVVVVVVSVVSSVVSVVVVCVVVVVVVVVD

Sequence (94 aa):
MQFESEFESAGNPLSPNKRHRHRGVVNETERAKNRAKSKVRAKVEHAIGVIKRVFGFAKVRYRGIAKNADRLFVACALANLFIARRRLLRLAAA

pLDDT: mean 70.11, std 13.75, range [29.97, 85.56]